Protein 5BUM (pdb70)

Secondary structure (DSSP, 8-state):
---EEE--TT--HHHHHHHHT--HHHHHHTSTT--GGG--TT-EEE---/---EEE--TT--HHHHHHHTS--HHHHHHHSSS--SSSPPTT-EEE---

Solvent-accessible surface area: 5632 Å² total; per-residue (Å²): 75,88,47,119,41,57,5,107,98,79,39,95,6,133,71,6,1,107,103,90,75,37,86,39,64,43,0,77,81,53,3,79,64,18,57,46,137,55,36,53,135,17,0,54,0,10,10,25,134,85,75,51,130,37,42,6,139,71,70,35,94,5,55,86,6,2,135,103,94,68,51,94,47,71,46,0,77,80,58,21,131,73,30,52,36,138,64,22,4,23,3,30,56,0,6,10,28,135

Structure (mmCIF, N/CA/C/O backbone):
data_5BUM
#
_entry.id   5BUM
#
_cell.length_a   83.219
_cell.length_b   83.219
_cell.length_c   43.689
_cell.angle_alpha   90.00
_cell.angle_beta   90.00
_cell.angle_gamma   120.00
#
_symmetry.space_group_name_H-M   'P 31 2 1'
#
loop_
_entity.id
_entity.type
_entity.pdbx_description
1 polymer 'Chitinase A'
2 non-polymer 'SULFATE ION'
3 water water
#
loop_
_atom_site.group_PDB
_atom_site.id
_atom_site.type_symbol
_atom_site.label_atom_id
_atom_site.label_alt_id
_atom_site.label_comp_id
_atom_site.label_asym_id
_atom_site.label_entity_id
_atom_site.label_seq_id
_atom_site.pdbx_PDB_ins_code
_atom_site.Cartn_x
_atom_site.Cartn_y
_atom_site.Cartn_z
_atom_site.occupancy
_atom_site.B_iso_or_equiv
_atom_site.auth_seq_id
_atom_site.auth_comp_id
_atom_site.auth_asym_id
_atom_site.auth_atom_id
_atom_site.pdbx_PDB_model_num
ATOM 1 N N . CYS A 1 2 ? -50.173 8.756 -7.024 1.00 52.02 2 CYS A N 1
ATOM 2 C CA . CYS A 1 2 ? -49.048 9.641 -7.454 1.00 54.39 2 CYS A CA 1
ATOM 3 C C . CYS A 1 2 ? -48.783 9.672 -8.961 1.00 51.44 2 CYS A C 1
ATOM 4 O O . CYS A 1 2 ? -48.429 8.662 -9.556 1.00 48.20 2 CYS A O 1
ATOM 7 N N . THR A 1 3 ? -48.924 10.861 -9.546 1.00 56.01 3 THR A N 1
ATOM 8 C CA . THR A 1 3 ? -48.682 11.104 -10.975 1.00 52.58 3 THR A CA 1
ATOM 9 C C . THR A 1 3 ? -47.169 11.223 -11.241 1.00 49.20 3 THR A C 1
ATOM 10 O O . THR A 1 3 ? -46.649 10.714 -12.245 1.00 54.49 3 THR A O 1
ATOM 12 N N . SER A 1 4 ? -46.457 11.867 -10.311 1.00 44.34 4 SER A N 1
ATOM 13 C CA . SER A 1 4 ? -45.109 12.390 -10.583 1.00 40.14 4 SER A CA 1
ATOM 14 C C . SER A 1 4 ? -44.184 12.334 -9.388 1.00 33.15 4 SER A C 1
ATOM 15 O O . SER A 1 4 ? -44.600 12.673 -8.313 1.00 38.39 4 SER A O 1
ATOM 18 N N . TYR A 1 5 ? -42.915 11.989 -9.596 1.00 29.77 5 TYR A N 1
ATOM 19 C CA . TYR A 1 5 ? -41.949 11.833 -8.506 1.00 31.18 5 TYR A CA 1
ATOM 20 C C . TYR A 1 5 ? -40.712 12.663 -8.686 1.00 29.06 5 TYR A C 1
ATOM 21 O O . TYR A 1 5 ? -40.252 12.787 -9.791 1.00 28.69 5 TYR A O 1
ATOM 30 N N . TYR A 1 6 ? -40.166 13.145 -7.564 1.00 28.16 6 TYR A N 1
ATOM 31 C CA . TYR A 1 6 ? -38.858 13.750 -7.481 1.00 27.65 6 TYR A CA 1
ATOM 32 C C . TYR A 1 6 ? -37.903 12.885 -6.656 1.00 30.53 6 TYR A C 1
ATOM 33 O O . TYR A 1 6 ? -38.239 12.439 -5.562 1.00 36.71 6 TYR A O 1
ATOM 42 N N . THR A 1 7 ? -36.689 12.711 -7.152 1.00 29.57 7 THR A N 1
ATOM 43 C CA . THR A 1 7 ? -35.699 11.875 -6.517 1.00 28.74 7 THR A CA 1
ATOM 44 C C . THR A 1 7 ? -34.706 12.659 -5.700 1.00 28.42 7 THR A C 1
ATOM 45 O O . THR A 1 7 ? -33.922 13.438 -6.237 1.00 30.16 7 THR A O 1
ATOM 49 N N . VAL A 1 8 ? -34.658 12.413 -4.403 1.00 30.24 8 VAL A N 1
ATOM 50 C CA . VAL A 1 8 ? -33.741 13.176 -3.559 1.00 31.88 8 VAL A CA 1
ATOM 51 C C . VAL A 1 8 ? -32.290 12.986 -4.036 1.00 35.50 8 VAL A C 1
ATOM 52 O O . VAL A 1 8 ? -31.870 11.882 -4.417 1.00 39.27 8 VAL A O 1
ATOM 56 N N . LYS A 1 9 ? -31.578 14.101 -4.094 1.00 38.65 9 LYS A N 1
ATOM 57 C CA . LYS A 1 9 ? -30.182 14.134 -4.410 1.00 40.55 9 LYS A CA 1
ATOM 58 C C . LYS A 1 9 ? -29.492 14.765 -3.239 1.00 42.14 9 LYS A C 1
ATOM 59 O O . LYS A 1 9 ? -30.116 15.325 -2.324 1.00 42.01 9 LYS A O 1
ATOM 65 N N . SER A 1 10 ? -28.188 14.609 -3.258 1.00 44.38 10 SER A N 1
ATOM 66 C CA . SER A 1 10 ? -27.296 15.084 -2.214 1.00 49.77 10 SER A CA 1
ATOM 67 C C . SER A 1 10 ? -27.553 16.557 -1.862 1.00 45.13 10 SER A C 1
ATOM 68 O O . SER A 1 10 ? -27.471 17.410 -2.736 1.00 42.07 10 SER A O 1
ATOM 71 N N . GLY A 1 11 ? -27.875 16.852 -0.604 1.00 44.36 11 GLY A N 1
ATOM 72 C CA . GLY A 1 11 ? -28.050 18.248 -0.168 1.00 44.43 11 GLY A CA 1
ATOM 73 C C . GLY A 1 11 ? -29.429 18.869 -0.408 1.00 44.00 11 GLY A C 1
ATOM 74 O O . GLY A 1 11 ? -29.694 19.983 0.027 1.00 42.96 11 GLY A O 1
ATOM 75 N N . ASP A 1 12 ? -30.314 18.161 -1.096 1.00 37.91 12 ASP A N 1
ATOM 76 C CA . ASP A 1 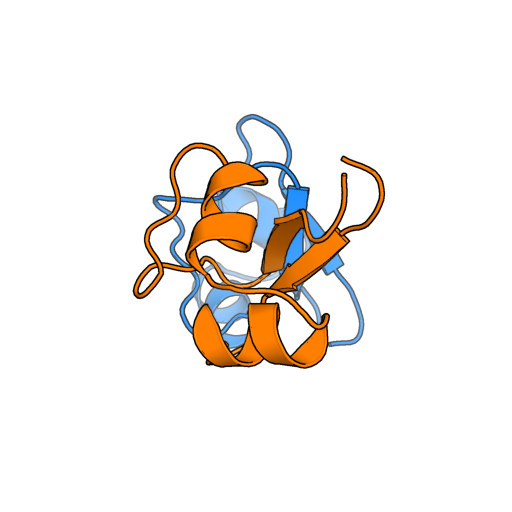12 ? -31.701 18.608 -1.201 1.00 32.41 12 ASP A CA 1
ATOM 77 C C . ASP A 1 12 ? -32.422 18.804 0.118 1.00 30.44 12 ASP A C 1
ATOM 78 O O . ASP A 1 12 ? -32.304 17.987 1.030 1.00 29.95 12 ASP A O 1
ATOM 83 N N . ILE A 1 13 ? -33.245 19.846 0.208 1.00 30.20 13 ILE A N 1
ATOM 84 C CA . ILE A 1 13 ? -34.115 20.016 1.398 1.00 29.94 13 ILE A CA 1
ATOM 85 C C . ILE A 1 13 ? -35.555 20.144 0.968 1.00 29.78 13 ILE A C 1
ATOM 86 O O . ILE A 1 13 ? -35.859 20.411 -0.212 1.00 35.12 13 ILE A O 1
ATOM 91 N N . CYS A 1 14 ? -36.467 19.908 1.893 1.00 28.85 14 CYS A N 1
ATOM 92 C CA . CYS A 1 14 ? -37.867 19.818 1.488 1.00 29.14 14 CYS A CA 1
ATOM 93 C C . CYS A 1 14 ? -38.353 21.163 0.939 1.00 30.81 14 CYS A C 1
ATOM 94 O O . CYS A 1 14 ? -39.105 21.195 -0.031 1.00 31.35 14 CYS A O 1
ATOM 97 N N . TYR A 1 15 ? -37.946 22.265 1.587 1.00 29.12 15 TYR A N 1
ATOM 98 C CA . TYR A 1 15 ? -38.385 23.573 1.166 1.00 26.24 15 TYR A CA 1
ATOM 99 C C . TYR A 1 15 ? -38.075 23.782 -0.285 1.00 24.46 15 TYR A C 1
ATOM 100 O O . TYR A 1 15 ? -38.937 24.250 -1.013 1.00 25.34 15 TYR A O 1
ATOM 109 N N . ASN A 1 16 ? -36.891 23.413 -0.748 1.00 24.08 16 ASN A N 1
ATOM 110 C CA . ASN A 1 16 ? -36.543 23.751 -2.129 1.00 24.47 16 ASN A CA 1
ATOM 111 C C . ASN A 1 16 ? -37.191 22.831 -3.128 1.00 25.19 16 ASN A C 1
ATOM 112 O O . ASN A 1 16 ? -37.464 23.236 -4.271 1.00 26.07 16 ASN A O 1
ATOM 117 N N . ILE A 1 17 ? -37.357 21.573 -2.732 1.00 24.77 17 ILE A N 1
ATOM 118 C CA . ILE A 1 17 ? -38.003 20.577 -3.581 1.00 24.29 17 ILE A CA 1
ATOM 119 C C . ILE A 1 17 ? -39.411 21.049 -3.846 1.00 24.88 17 ILE A C 1
ATOM 120 O O . ILE A 1 17 ? -39.858 21.085 -4.977 1.00 26.36 17 ILE A O 1
ATOM 125 N N . ALA A 1 18 ? -40.082 21.453 -2.790 1.00 25.03 18 ALA A N 1
ATOM 126 C CA . ALA A 1 18 ? -41.427 21.974 -2.875 1.00 27.76 18 ALA A CA 1
ATOM 127 C C . ALA A 1 18 ? -41.523 23.227 -3.769 1.00 28.59 18 ALA A C 1
ATOM 128 O O . ALA A 1 18 ? -42.359 23.315 -4.649 1.00 26.72 18 ALA A O 1
ATOM 130 N N . GLN A 1 19 ? -40.675 24.210 -3.523 1.00 30.00 19 GLN A N 1
ATOM 131 C CA . GLN A 1 19 ? -40.635 25.392 -4.393 1.00 35.02 19 GLN A CA 1
ATOM 132 C C . GLN A 1 19 ? -40.458 24.997 -5.846 1.00 31.44 19 GLN A C 1
ATOM 133 O O . GLN A 1 19 ? -41.198 25.464 -6.675 1.00 29.92 19 GLN A O 1
ATOM 139 N N . THR A 1 20 ? -39.487 24.133 -6.141 1.00 26.62 20 THR A 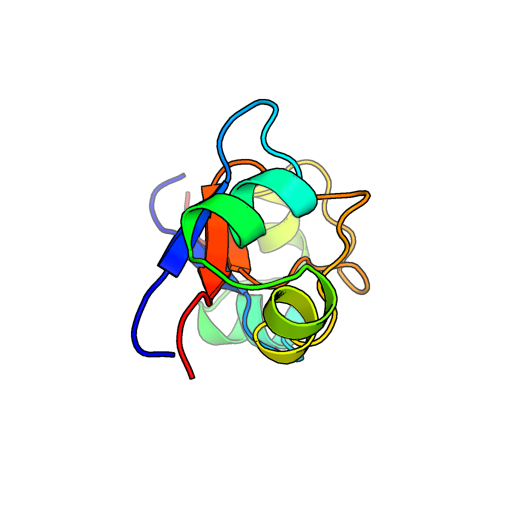N 1
ATOM 140 C CA . THR A 1 20 ? -39.351 23.625 -7.490 1.00 27.87 20 THR A CA 1
ATOM 141 C C . THR A 1 20 ? -40.672 23.149 -8.155 1.00 28.22 20 THR A C 1
ATOM 142 O O . THR A 1 20 ? -40.860 23.346 -9.373 1.00 29.43 20 THR A O 1
ATOM 146 N N . TYR A 1 21 ? -41.585 22.558 -7.380 1.00 26.08 21 TYR A N 1
ATOM 147 C CA . TYR A 1 21 ? -42.849 22.098 -7.951 1.00 27.32 21 TYR A CA 1
ATOM 148 C C . TYR A 1 21 ? -44.039 23.079 -7.761 1.00 29.29 21 TYR A C 1
ATOM 149 O O . TYR A 1 21 ? -45.161 22.776 -8.174 1.00 27.63 21 TYR A O 1
ATOM 158 N N . GLY A 1 22 ? -43.768 24.270 -7.226 1.00 30.62 22 GLY A N 1
ATOM 159 C CA . GLY A 1 22 ? -44.797 25.293 -7.015 1.00 33.63 22 GLY A CA 1
ATOM 160 C C . GLY A 1 22 ? -45.710 25.068 -5.804 1.00 35.37 22 GLY A C 1
ATOM 161 O O . GLY A 1 22 ? -46.784 25.706 -5.679 1.00 41.45 22 GLY A O 1
ATOM 162 N N . ILE A 1 23 ? -45.296 24.157 -4.926 1.00 32.26 23 ILE A N 1
ATOM 163 C CA . ILE A 1 23 ? -46.032 23.803 -3.698 1.00 28.55 23 ILE A CA 1
ATOM 164 C C . ILE A 1 23 ? -45.248 24.203 -2.450 1.00 29.05 23 ILE A C 1
ATOM 165 O O . ILE A 1 23 ? -44.085 24.609 -2.523 1.00 27.87 23 ILE A O 1
ATOM 170 N N . ASP A 1 24 ? -45.897 24.081 -1.300 1.00 27.49 24 ASP A N 1
ATOM 171 C CA . ASP A 1 24 ? -45.229 24.326 -0.049 1.00 28.82 24 ASP A CA 1
ATOM 172 C C . AS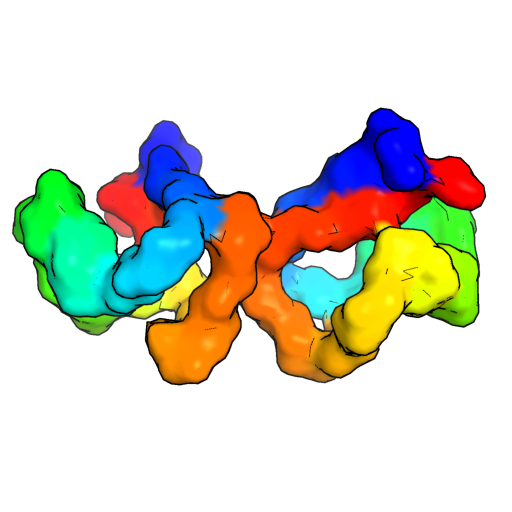P A 1 24 ? -44.940 22.986 0.638 1.00 29.43 24 ASP A C 1
ATOM 173 O O . ASP A 1 24 ? -45.410 21.910 0.216 1.00 28.18 24 ASP A O 1
ATOM 178 N N . VAL A 1 25 ? -44.170 23.065 1.714 1.00 28.30 25 VAL A N 1
ATOM 179 C CA . VAL A 1 25 ? -43.733 21.858 2.376 1.00 27.25 25 VAL A CA 1
ATOM 180 C C . VAL A 1 25 ? -44.888 21.066 2.908 1.00 27.24 25 VAL A C 1
ATOM 181 O O . VAL A 1 25 ? -44.871 19.847 2.792 1.00 29.51 25 VAL A O 1
ATOM 185 N N . ALA A 1 26 ? -45.896 21.725 3.472 1.00 27.05 26 ALA A N 1
ATOM 186 C CA . ALA A 1 26 ? -47.077 20.956 3.985 1.00 28.11 26 ALA A CA 1
ATOM 187 C C . ALA A 1 26 ? -47.730 20.153 2.901 1.00 26.96 26 ALA A C 1
ATOM 188 O O . ALA A 1 26 ? -48.133 19.037 3.136 1.00 28.75 26 ALA A O 1
ATOM 190 N N . THR A 1 27 ? -47.859 20.730 1.708 1.00 28.85 27 THR A N 1
ATOM 191 C CA . THR A 1 27 ? -48.437 19.988 0.591 1.00 28.38 27 THR A CA 1
ATOM 192 C C . THR A 1 27 ? -47.551 18.813 0.243 1.00 29.16 27 THR A C 1
ATOM 193 O O . THR A 1 27 ? -48.026 17.699 0.123 1.00 30.76 27 THR A O 1
ATOM 197 N N . LEU A 1 28 ? -46.257 19.055 0.092 1.00 29.93 28 LEU A N 1
ATOM 198 C CA . LEU A 1 28 ? -45.324 17.954 -0.118 1.00 28.35 28 LEU A CA 1
ATOM 199 C C . LEU A 1 28 ? -45.569 16.877 0.940 1.00 32.60 28 LEU A C 1
ATOM 200 O O . LEU A 1 28 ? -45.502 15.679 0.619 1.00 36.39 28 LEU A O 1
ATOM 205 N N . GLN A 1 29 ? -45.780 17.288 2.201 1.00 29.90 29 GLN A N 1
ATOM 206 C CA . GLN A 1 29 ? -45.994 16.319 3.285 1.00 32.76 29 GLN A CA 1
ATOM 207 C C . GLN A 1 29 ? -47.290 15.592 3.080 1.00 32.82 29 GLN A C 1
ATOM 208 O O . GLN A 1 29 ? -47.327 14.379 3.176 1.00 33.19 29 GLN A O 1
ATOM 214 N N . SER A 1 30 ? -48.347 16.324 2.756 1.00 34.65 30 SER A N 1
ATOM 215 C CA . SER A 1 30 ? -49.630 15.703 2.501 1.00 35.10 30 SER A CA 1
ATOM 216 C C . SER A 1 30 ? -49.518 14.655 1.359 1.00 37.15 30 SER A C 1
ATOM 217 O O . SER A 1 30 ? -50.240 13.663 1.313 1.00 40.58 30 SER A O 1
ATOM 220 N N . TYR A 1 31 ? -48.619 14.884 0.420 1.00 37.20 31 TYR A N 1
ATOM 221 C CA . TYR A 1 31 ? -48.448 13.956 -0.700 1.00 36.53 31 TYR A CA 1
ATOM 222 C C . TYR A 1 31 ? -47.626 12.759 -0.307 1.00 36.29 31 TYR A C 1
ATOM 223 O O . TYR A 1 31 ? -47.541 11.810 -1.057 1.00 36.10 31 TYR A O 1
ATOM 232 N N . ASN A 1 32 ? -46.953 12.829 0.831 1.00 37.12 32 ASN A N 1
ATOM 233 C CA . ASN A 1 32 ? -46.025 11.779 1.230 1.00 38.82 32 ASN A CA 1
ATOM 234 C C . ASN A 1 32 ? -46.255 11.410 2.713 1.00 41.96 32 ASN A C 1
ATOM 235 O O . ASN A 1 32 ? -45.523 11.891 3.599 1.00 41.20 32 ASN A O 1
ATOM 240 N N . PRO A 1 33 ? -47.266 10.549 2.981 1.00 48.01 33 PRO A N 1
ATOM 241 C CA . PRO A 1 33 ? -47.594 10.158 4.365 1.00 46.14 33 PRO A CA 1
ATOM 242 C C . PRO A 1 33 ? -46.363 9.759 5.211 1.00 41.97 33 PRO A C 1
ATOM 243 O O . PRO A 1 33 ? -45.648 8.804 4.888 1.00 42.89 33 PRO A O 1
ATOM 247 N N . GLY A 1 34 ? -46.098 10.517 6.263 1.00 35.74 34 GLY A N 1
ATOM 248 C CA . GLY A 1 34 ? -44.995 10.218 7.164 1.00 35.82 34 GLY A CA 1
ATOM 249 C C . GLY A 1 34 ? -43.640 10.753 6.738 1.00 35.91 34 GLY A C 1
ATOM 250 O O . GLY A 1 34 ? -42.632 10.412 7.367 1.00 36.17 34 GLY A O 1
ATOM 251 N N . LEU A 1 35 ? -43.587 11.584 5.687 1.00 35.53 35 LEU A N 1
ATOM 252 C CA . LEU A 1 35 ? -42.314 12.253 5.280 1.00 32.89 35 LEU A CA 1
ATOM 253 C C . LEU A 1 35 ? -41.587 12.827 6.475 1.00 31.88 35 LEU A C 1
ATOM 254 O O . LEU A 1 35 ? -42.229 13.330 7.387 1.00 38.54 35 LEU A O 1
ATOM 259 N N . GLN A 1 36 ? -40.261 12.707 6.502 1.00 33.21 36 GLN A N 1
ATOM 260 C CA . GLN A 1 36 ? -39.447 13.310 7.550 1.00 32.58 36 GLN A CA 1
ATOM 261 C C . GLN A 1 36 ? -38.385 14.174 6.921 1.00 32.73 36 GLN A C 1
ATOM 262 O O . GLN A 1 36 ? -37.277 13.681 6.501 1.00 27.28 36 GLN A O 1
ATOM 268 N N . CYS A 1 37 ? -38.703 15.467 6.879 1.00 28.45 37 CYS A N 1
ATOM 269 C CA . CYS A 1 37 ? -37.836 16.412 6.159 1.00 30.00 37 CYS A CA 1
ATOM 270 C C . CYS A 1 37 ? -36.460 16.532 6.808 1.00 30.84 37 CYS A C 1
ATOM 271 O O . CYS A 1 37 ? -35.492 16.873 6.129 1.00 31.54 37 CYS A O 1
ATOM 274 N N . ASP A 1 38 ? -36.349 16.201 8.102 1.00 35.41 38 ASP A N 1
ATOM 275 C CA . ASP A 1 38 ? -35.027 16.234 8.785 1.00 39.34 38 ASP A CA 1
ATOM 276 C C . ASP A 1 38 ? -34.140 15.077 8.437 1.00 40.31 38 ASP A C 1
ATOM 277 O O . ASP A 1 38 ? -33.036 15.017 8.920 1.00 46.75 38 ASP A O 1
ATOM 282 N N . ASN A 1 39 ? -34.599 14.213 7.539 1.00 41.73 39 ASN A N 1
ATOM 283 C CA . ASN A 1 39 ? -34.066 12.875 7.413 1.00 43.32 39 ASN A CA 1
ATOM 284 C C . ASN A 1 39 ? -34.351 12.270 6.044 1.00 41.32 39 ASN A C 1
ATOM 285 O O . ASN A 1 39 ? -34.836 11.138 5.925 1.00 37.58 39 ASN A O 1
ATOM 290 N N . LEU A 1 40 ? -34.076 13.054 5.014 1.00 36.50 40 LEU A N 1
ATOM 291 C CA . LEU A 1 40 ? -34.280 12.601 3.672 1.00 34.42 40 LEU A CA 1
ATOM 292 C C . LEU A 1 40 ? -33.100 11.734 3.301 1.00 36.74 40 LEU A C 1
ATOM 293 O O . LEU A 1 40 ? -31.959 12.022 3.685 1.00 35.45 40 LEU A O 1
ATOM 298 N N . GLN A 1 41 ? -33.380 10.698 2.520 1.00 38.66 41 GLN A N 1
ATOM 299 C CA . GLN A 1 41 ? -32.357 9.748 2.030 1.00 40.31 41 GLN A CA 1
ATOM 300 C C . GLN A 1 41 ? -32.058 9.975 0.537 1.00 38.48 41 GLN A C 1
ATOM 301 O O . GLN A 1 41 ? -32.976 10.242 -0.273 1.00 35.83 41 GLN A O 1
ATOM 307 N N . ILE A 1 42 ? -30.806 9.824 0.151 1.00 36.35 42 ILE A N 1
ATOM 308 C CA . ILE A 1 42 ? -30.455 9.883 -1.259 1.00 39.15 42 ILE A CA 1
ATOM 309 C C . ILE A 1 42 ? -31.270 8.857 -2.062 1.00 40.33 42 ILE A C 1
ATOM 310 O O . ILE A 1 42 ? -31.439 7.721 -1.632 1.00 45.75 42 ILE A O 1
ATOM 315 N N . GLY A 1 43 ? -31.818 9.266 -3.209 1.00 34.88 43 GLY A N 1
ATOM 316 C CA . GLY A 1 43 ? -32.621 8.371 -4.035 1.00 30.10 43 GLY A CA 1
ATOM 317 C C . GLY A 1 43 ? -34.047 8.201 -3.551 1.00 27.72 43 GLY A C 1
ATOM 318 O O . GLY A 1 43 ? -34.896 7.567 -4.215 1.00 28.38 43 GLY A O 1
ATOM 319 N N . GLN A 1 44 ? -34.353 8.746 -2.390 1.00 27.88 44 GLN A N 1
ATOM 320 C CA . GLN A 1 44 ? -35.735 8.646 -1.866 1.00 27.26 44 GLN A CA 1
ATOM 321 C C . GLN A 1 44 ? -36.658 9.296 -2.889 1.00 27.60 44 GLN A C 1
ATOM 322 O O . GLN A 1 44 ? -36.350 10.341 -3.409 1.00 30.02 44 GLN A O 1
ATOM 328 N N . GLN A 1 45 ? -37.775 8.688 -3.203 1.00 29.42 45 GLN A N 1
ATOM 329 C CA . GLN A 1 45 ? -38.661 9.205 -4.240 1.00 28.38 45 GLN A CA 1
ATOM 330 C C . GLN A 1 45 ? -39.805 9.829 -3.576 1.00 31.88 45 GLN A C 1
ATOM 331 O O . GLN A 1 45 ? -40.409 9.224 -2.706 1.00 33.08 45 GLN A O 1
ATOM 337 N N . LEU A 1 46 ? -40.113 11.053 -3.980 1.00 31.85 46 LEU A N 1
ATOM 338 C CA . LEU A 1 46 ? -41.088 11.831 -3.285 1.00 29.72 46 LEU A CA 1
ATOM 339 C C . LEU A 1 46 ? -42.160 12.169 -4.287 1.00 29.62 46 LEU A C 1
ATOM 340 O O . LEU A 1 46 ? -41.866 12.658 -5.370 1.00 29.29 46 LEU A O 1
ATOM 345 N N . CYS A 1 47 ? -43.394 11.890 -3.919 1.00 26.53 47 CYS A N 1
ATOM 346 C CA . CYS A 1 47 ? -44.487 12.292 -4.704 1.00 32.58 47 CYS A CA 1
ATOM 347 C C . CYS A 1 47 ? -44.574 13.809 -4.719 1.00 32.31 47 CYS A C 1
ATOM 348 O O . CYS A 1 47 ? -44.496 14.464 -3.687 1.00 30.78 47 CYS A O 1
ATOM 351 N N . VAL A 1 48 ? -44.795 14.340 -5.906 1.00 31.58 48 VAL A N 1
ATOM 352 C CA . VAL A 1 48 ? -44.960 15.751 -6.087 1.00 31.98 48 VAL A CA 1
ATOM 353 C C . VAL A 1 48 ? -46.235 16.056 -6.848 1.00 32.93 48 VAL A C 1
ATOM 354 O O . VAL A 1 48 ? -46.424 17.200 -7.212 1.00 33.15 48 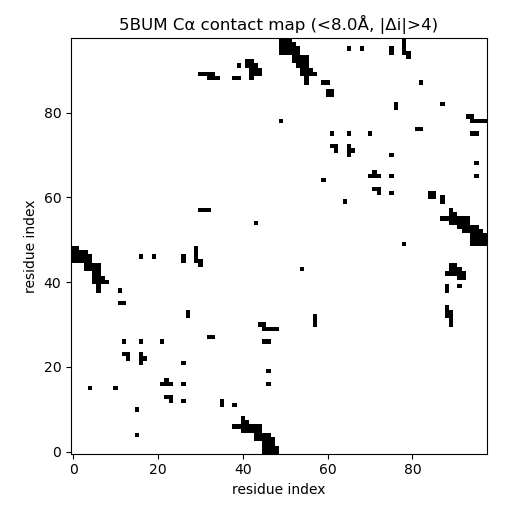VAL A O 1
ATOM 358 N N . ALA A 1 49 ? -47.130 15.075 -7.017 1.00 34.60 49 ALA A N 1
ATOM 359 C CA . ALA A 1 49 ? -48.386 15.267 -7.735 1.00 38.89 49 ALA A CA 1
ATOM 360 C C . ALA A 1 49 ? -49.574 14.466 -7.150 1.00 46.38 49 ALA A C 1
ATOM 361 O O . ALA A 1 49 ? -49.486 13.242 -7.094 1.00 52.23 49 ALA A O 1
ATOM 363 N N . ASP A 1 50 ? -50.633 15.184 -6.694 1.00 58.40 50 ASP A N 1
ATOM 364 C CA . ASP A 1 50 ? -52.036 14.701 -6.451 1.00 61.28 50 ASP A CA 1
ATOM 365 C C . ASP A 1 50 ? -52.811 15.520 -5.438 1.00 61.16 50 ASP A C 1
ATOM 366 O O . ASP A 1 50 ? -53.241 14.980 -4.413 1.00 61.99 50 ASP A O 1
ATOM 371 N N . CYS B 1 2 ? -25.566 -5.246 -4.707 1.00 53.69 2 CYS B N 1
ATOM 372 C CA . CYS B 1 2 ? -27.065 -5.219 -4.861 1.00 57.24 2 CYS B CA 1
ATOM 373 C C . CYS B 1 2 ? -27.556 -5.413 -6.306 1.00 54.26 2 CYS B C 1
ATOM 374 O O . CYS B 1 2 ? -27.040 -4.766 -7.228 1.00 52.63 2 CYS B O 1
ATOM 377 N N . THR B 1 3 ? -28.566 -6.279 -6.482 1.00 50.56 3 THR B N 1
ATOM 378 C CA . THR B 1 3 ? -29.041 -6.711 -7.836 1.00 47.34 3 THR B CA 1
ATOM 379 C C . THR B 1 3 ? -30.422 -6.137 -8.168 1.00 42.76 3 THR B C 1
ATOM 380 O O . THR B 1 3 ? -30.700 -5.823 -9.331 1.00 40.56 3 THR B O 1
ATOM 382 N N . SER B 1 4 ? -31.256 -5.971 -7.133 1.00 39.81 4 SER B N 1
ATOM 383 C CA . SER B 1 4 ? -32.644 -5.525 -7.268 1.00 39.14 4 SER B CA 1
ATOM 384 C C . SER B 1 4 ? -33.094 -4.624 -6.110 1.00 39.00 4 SER B C 1
ATOM 385 O O . SER B 1 4 ? -32.652 -4.811 -4.974 1.00 41.58 4 SER B O 1
ATOM 388 N N . TYR B 1 5 ? -34.021 -3.698 -6.396 1.00 38.49 5 TYR B N 1
ATOM 389 C CA . TYR B 1 5 ? -34.458 -2.664 -5.431 1.00 38.35 5 TYR B CA 1
ATOM 390 C C . TYR B 1 5 ? -35.953 -2.559 -5.217 1.00 33.83 5 TYR B C 1
ATOM 391 O O . TYR B 1 5 ? -36.745 -3.027 -6.006 1.00 32.53 5 TYR B O 1
ATOM 400 N N . TYR B 1 6 ? -36.329 -1.934 -4.111 1.00 33.33 6 TYR B N 1
ATOM 401 C CA . TYR B 1 6 ? -37.747 -1.741 -3.768 1.00 33.46 6 TYR B CA 1
ATOM 402 C C . TYR B 1 6 ? -37.956 -0.363 -3.104 1.00 33.11 6 TYR B C 1
ATOM 403 O O . TYR B 1 6 ? -37.110 0.112 -2.316 1.00 34.02 6 TYR B O 1
ATOM 412 N N . THR B 1 7 ? -39.113 0.217 -3.391 1.00 30.49 7 THR B N 1
ATOM 413 C CA . THR B 1 7 ? -39.426 1.557 -3.003 1.00 31.31 7 THR B CA 1
ATOM 414 C C . THR B 1 7 ? -40.520 1.519 -1.943 1.00 29.61 7 THR B C 1
ATOM 415 O O . THR B 1 7 ? -41.643 1.120 -2.225 1.00 29.06 7 THR B O 1
ATOM 419 N N . VAL B 1 8 ? -40.173 1.964 -0.745 1.00 28.93 8 VAL B N 1
ATOM 420 C CA . VAL B 1 8 ? -41.087 1.940 0.398 1.00 32.08 8 VAL B CA 1
ATOM 421 C C . VAL B 1 8 ? -42.309 2.796 0.093 1.00 35.01 8 VAL B C 1
ATOM 422 O O . VAL B 1 8 ? -42.162 3.893 -0.450 1.00 42.61 8 VAL B O 1
ATOM 426 N 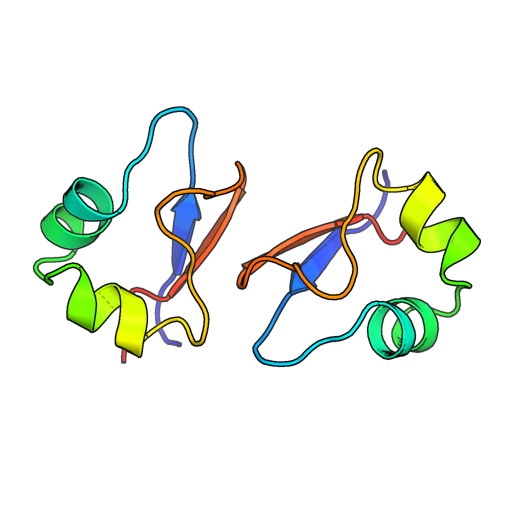N . LYS B 1 9 ? -43.494 2.275 0.409 1.00 39.92 9 LYS B N 1
ATOM 427 C CA . LYS B 1 9 ? -44.779 2.951 0.286 1.00 45.14 9 LYS B CA 1
ATOM 428 C C . LYS B 1 9 ? -45.356 3.176 1.707 1.00 50.79 9 LYS B C 1
ATOM 429 O O . LYS B 1 9 ? -44.780 2.680 2.670 1.00 52.35 9 LYS B O 1
ATOM 435 N N . SER B 1 10 ? -46.479 3.901 1.839 1.00 54.43 10 SER B N 1
ATOM 436 C CA . SER B 1 10 ? -47.150 4.128 3.142 1.00 56.63 10 SER B CA 1
ATOM 437 C C . SER B 1 10 ? -47.353 2.823 3.930 1.00 58.62 10 SER B C 1
ATOM 438 O O . SER B 1 10 ? -48.015 1.910 3.434 1.00 58.29 10 SER B O 1
ATOM 441 N N . GLY B 1 11 ? -46.795 2.732 5.140 1.00 57.05 11 GLY B N 1
ATOM 442 C CA . GLY B 1 11 ? -47.101 1.609 6.041 1.00 58.31 11 GLY B CA 1
ATOM 443 C C . GLY B 1 11 ? -46.244 0.345 5.947 1.00 61.04 11 GLY B C 1
ATOM 444 O O . GLY B 1 11 ? -46.294 -0.531 6.815 1.00 58.93 11 GLY B O 1
ATOM 445 N N . ASP B 1 12 ? -45.451 0.217 4.900 1.00 58.15 12 ASP B N 1
ATOM 446 C CA . ASP B 1 12 ? -44.627 -0.969 4.763 1.00 57.44 12 ASP B CA 1
ATOM 447 C C . ASP B 1 12 ? -43.795 -1.207 6.041 1.00 63.00 12 ASP B C 1
ATOM 448 O O . ASP B 1 12 ? -43.112 -0.282 6.541 1.00 57.14 12 ASP B O 1
ATOM 453 N N . ILE B 1 13 ? -43.838 -2.443 6.555 1.00 65.97 13 ILE B N 1
ATOM 454 C CA . ILE B 1 13 ? -42.889 -2.841 7.604 1.00 67.95 13 ILE B CA 1
ATOM 455 C C . ILE B 1 13 ? -41.893 -3.829 7.040 1.00 61.78 13 ILE B C 1
ATOM 456 O O . ILE B 1 13 ? -42.240 -4.640 6.177 1.00 61.22 13 ILE B O 1
ATOM 461 N N . CYS B 1 14 ? -40.656 -3.744 7.516 1.00 54.71 14 CYS B N 1
ATOM 462 C CA . CYS B 1 14 ? -39.614 -4.653 7.086 1.00 60.68 14 CYS B CA 1
ATOM 463 C C . CYS B 1 14 ? -40.004 -6.147 6.898 1.00 65.30 14 CYS B C 1
ATOM 464 O O . CYS B 1 14 ? -39.318 -6.852 6.156 1.00 65.96 14 CYS B O 1
ATOM 467 N N . TYR B 1 15 ? -41.066 -6.628 7.558 1.00 65.21 15 TYR B N 1
ATOM 468 C CA . TYR B 1 15 ? -41.457 -8.060 7.511 1.00 71.39 15 TYR B CA 1
ATOM 469 C C . TYR B 1 15 ? -42.207 -8.418 6.253 1.00 64.37 15 TYR B C 1
ATOM 470 O O . TYR B 1 15 ? -41.823 -9.366 5.553 1.00 63.67 15 TYR B O 1
ATOM 472 N N . ASN B 1 16 ? -43.283 -7.681 5.992 1.00 52.93 16 ASN B N 1
ATOM 473 C CA . ASN B 1 16 ? -43.986 -7.796 4.713 1.00 56.13 16 ASN B CA 1
ATOM 474 C C . ASN B 1 16 ? -43.085 -7.610 3.487 1.00 54.10 16 ASN B C 1
ATOM 475 O O . ASN B 1 16 ? -43.276 -8.263 2.468 1.00 60.20 16 ASN B O 1
ATOM 480 N N . ILE B 1 17 ? -42.112 -6.715 3.593 1.00 51.39 17 ILE B N 1
ATOM 481 C CA . ILE B 1 17 ? -41.231 -6.408 2.474 1.00 54.47 17 ILE B CA 1
ATOM 482 C C . ILE B 1 17 ? -40.378 -7.643 2.167 1.00 55.73 17 ILE B C 1
ATOM 483 O O . ILE B 1 17 ? -40.427 -8.161 1.035 1.00 54.51 17 ILE B O 1
ATOM 488 N N . ALA B 1 18 ? -39.610 -8.108 3.155 1.00 54.48 18 ALA B N 1
ATOM 489 C CA . ALA B 1 18 ? -38.736 -9.302 2.981 1.00 55.35 18 ALA B CA 1
ATOM 490 C C . ALA B 1 18 ? -39.546 -10.552 2.583 1.00 54.43 18 ALA B C 1
ATOM 491 O O . ALA B 1 18 ? -39.083 -11.342 1.750 1.00 54.85 18 ALA B O 1
ATOM 493 N N . GLN B 1 19 ? -40.753 -10.695 3.146 1.00 45.60 19 GLN B N 1
ATOM 494 C CA . GLN B 1 19 ? -41.642 -11.768 2.770 1.00 49.14 19 GLN B CA 1
ATOM 495 C C . GLN B 1 19 ? -41.970 -11.729 1.285 1.00 50.10 19 GLN B C 1
ATOM 496 O O . GLN B 1 19 ? -41.680 -12.691 0.555 1.00 50.26 19 GLN B O 1
ATOM 502 N N . THR B 1 20 ? -42.577 -10.607 0.868 1.00 50.65 20 THR B N 1
ATOM 503 C CA . THR B 1 20 ? -42.967 -10.350 -0.508 1.00 42.31 20 THR B CA 1
ATOM 504 C C . THR B 1 20 ? -41.845 -10.758 -1.479 1.00 37.88 20 THR B C 1
ATOM 505 O O . THR B 1 20 ? -42.127 -11.404 -2.484 1.00 40.96 20 THR B O 1
ATOM 509 N N . TYR B 1 21 ? -40.602 -10.429 -1.144 1.00 32.84 21 TYR B N 1
ATOM 510 C CA . TYR B 1 21 ? -39.421 -10.761 -1.951 1.00 37.52 21 TYR B CA 1
ATOM 511 C C . TYR B 1 21 ? -38.763 -12.115 -1.595 1.00 44.35 21 TYR B C 1
ATOM 512 O O . TYR B 1 21 ? -37.651 -12.392 -2.064 1.00 43.84 21 TYR B O 1
ATOM 521 N N . GLY B 1 22 ? -39.475 -12.962 -0.835 1.00 47.18 22 GLY B N 1
ATOM 522 C CA . GLY B 1 22 ? -39.000 -14.300 -0.451 1.00 58.61 22 GLY B CA 1
ATOM 523 C C . GLY B 1 22 ? -38.383 -14.346 0.946 1.00 67.18 22 GLY B C 1
ATOM 524 O O . GLY B 1 22 ? -38.885 -15.071 1.878 1.00 56.76 22 GLY B O 1
ATOM 525 N N . ILE B 1 23 ? -37.333 -13.516 1.064 1.00 56.85 23 ILE B N 1
ATOM 526 C CA . ILE B 1 23 ? -36.368 -13.474 2.166 1.00 52.72 23 ILE B CA 1
ATOM 527 C C . ILE B 1 23 ? -36.789 -13.191 3.645 1.00 56.06 23 ILE B C 1
ATOM 528 O O . ILE B 1 23 ? -37.972 -13.026 3.993 1.00 55.76 23 ILE B O 1
ATOM 533 N N . ASP B 1 24 ? -35.750 -13.216 4.499 1.00 64.27 24 ASP B N 1
ATOM 534 C CA . ASP B 1 24 ? -35.791 -13.015 5.943 1.00 72.31 24 ASP B CA 1
ATOM 535 C C . ASP B 1 24 ? -35.348 -11.572 6.246 1.00 70.05 24 ASP B C 1
ATOM 536 O O . ASP B 1 24 ? -34.501 -11.012 5.541 1.00 69.33 24 ASP B O 1
ATOM 541 N N . VAL B 1 25 ? -35.885 -10.983 7.311 1.00 67.53 25 VAL B N 1
ATOM 542 C CA . VAL B 1 25 ? -35.446 -9.645 7.730 1.00 64.01 25 VAL B CA 1
ATOM 543 C C . VAL B 1 25 ? -33.913 -9.573 7.937 1.00 67.01 25 VAL B C 1
ATOM 544 O O . VAL B 1 25 ? -33.263 -8.666 7.437 1.00 74.18 25 VAL B O 1
ATOM 548 N N . ALA B 1 26 ? -33.343 -10.532 8.651 1.00 70.17 26 ALA B N 1
ATOM 549 C CA . ALA B 1 26 ? -31.881 -10.619 8.822 1.00 75.82 26 ALA B CA 1
ATOM 550 C C . ALA B 1 26 ? -31.122 -10.447 7.488 1.00 76.23 26 ALA B C 1
ATOM 551 O O . ALA B 1 26 ? -30.056 -9.798 7.404 1.00 66.36 26 ALA B O 1
ATOM 553 N N . THR B 1 27 ? -31.696 -11.065 6.456 1.00 77.81 27 THR B N 1
ATOM 554 C CA . THR B 1 27 ? -31.168 -11.042 5.091 1.00 69.29 27 THR B CA 1
ATOM 555 C C . THR B 1 27 ? -31.389 -9.653 4.469 1.00 70.01 27 THR B C 1
ATOM 556 O O . THR B 1 27 ? -30.498 -9.112 3.798 1.00 62.25 27 THR B O 1
ATOM 560 N N . LEU B 1 28 ? -32.580 -9.082 4.702 1.00 68.44 28 LEU B N 1
ATOM 561 C CA . LEU B 1 28 ? -32.890 -7.714 4.264 1.00 62.83 28 LEU B CA 1
ATOM 562 C C . LEU B 1 28 ? -31.890 -6.732 4.881 1.00 65.12 28 LEU B C 1
ATOM 563 O O . LEU B 1 28 ? -31.226 -5.958 4.163 1.00 61.40 28 LEU B O 1
ATOM 568 N N . GLN B 1 29 ? -31.729 -6.811 6.200 1.00 63.44 29 GLN B N 1
ATOM 569 C CA . GLN B 1 29 ? -30.836 -5.901 6.887 1.00 63.08 29 GLN B CA 1
ATOM 570 C C . GLN B 1 29 ? -29.389 -6.084 6.463 1.00 65.73 29 GLN B C 1
ATOM 571 O O . GLN B 1 29 ? -28.628 -5.122 6.508 1.00 65.29 29 GLN B O 1
ATOM 577 N N . SER B 1 30 ? -29.008 -7.275 5.996 1.00 62.76 30 SER B N 1
ATOM 578 C CA . SER B 1 30 ? -27.647 -7.456 5.472 1.00 65.15 30 SER B CA 1
ATOM 579 C C . SER B 1 30 ? -27.471 -6.852 4.064 1.00 66.45 30 SER B C 1
ATOM 580 O O . SER B 1 30 ? -26.347 -6.642 3.602 1.00 60.11 30 SER B O 1
ATOM 583 N N . TYR B 1 31 ? -28.564 -6.579 3.363 1.00 71.63 31 TYR B N 1
ATOM 584 C CA . TYR B 1 31 ? -28.446 -5.951 2.041 1.00 72.79 31 TYR B CA 1
ATOM 585 C C . TYR B 1 31 ? -28.473 -4.427 2.177 1.00 70.95 31 TYR B C 1
ATOM 586 O O . TYR B 1 31 ? -28.122 -3.715 1.227 1.00 66.64 31 TYR B O 1
ATOM 595 N N . ASN B 1 32 ? -28.877 -3.960 3.370 1.00 69.33 32 ASN B N 1
ATOM 596 C CA . ASN B 1 32 ? -29.043 -2.533 3.722 1.00 66.67 32 ASN B CA 1
ATOM 597 C C . ASN B 1 32 ? -28.350 -2.058 5.023 1.00 64.55 32 ASN B C 1
ATOM 598 O O . ASN B 1 32 ? -29.015 -1.826 6.050 1.00 66.28 32 ASN B O 1
ATOM 603 N N . PRO B 1 33 ? -27.022 -1.887 4.979 1.00 67.71 33 PRO B N 1
ATOM 604 C CA . PRO B 1 33 ? -26.285 -1.405 6.162 1.00 75.56 33 PRO B CA 1
ATOM 605 C C . PRO B 1 33 ? -26.909 -0.178 6.885 1.00 76.48 33 PRO B C 1
ATOM 606 O O . PRO B 1 33 ? -26.801 0.950 6.401 1.00 79.15 33 PRO B O 1
ATOM 610 N N . GLY B 1 34 ? -27.560 -0.430 8.026 1.00 74.02 34 GLY B N 1
ATOM 611 C CA . GLY B 1 34 ? -28.188 0.604 8.863 1.00 72.88 34 GLY B CA 1
ATOM 612 C C . GLY B 1 34 ? -29.620 0.730 8.418 1.00 77.32 34 GLY B C 1
ATOM 613 O O . GLY B 1 34 ? -29.852 1.166 7.298 1.00 93.51 34 GLY B O 1
ATOM 614 N N . LEU B 1 35 ? -30.586 0.350 9.258 1.00 68.27 35 LEU B N 1
ATOM 615 C CA . LEU B 1 35 ? -31.962 0.179 8.780 1.00 68.80 35 LEU B CA 1
ATOM 616 C C . LEU B 1 35 ? -33.031 0.090 9.901 1.00 66.26 35 LEU B C 1
ATOM 617 O O . LEU B 1 35 ? -33.254 -0.972 10.479 1.00 67.62 35 LEU B O 1
ATOM 622 N N . GLN B 1 36 ? -33.707 1.198 10.185 1.00 66.26 36 GLN B N 1
ATOM 623 C CA . GLN B 1 36 ? -34.577 1.265 11.365 1.00 74.72 36 GLN B CA 1
ATOM 624 C C . GLN B 1 36 ? -35.969 0.917 10.883 1.00 70.12 36 GLN B C 1
ATOM 625 O O . GLN B 1 36 ? -36.634 1.740 10.272 1.00 66.14 36 GLN B O 1
ATOM 627 N N . CYS B 1 37 ? -36.382 -0.319 11.157 1.00 65.07 37 CYS B N 1
ATOM 628 C CA . CYS B 1 37 ? -37.531 -0.959 10.501 1.00 66.70 37 CYS B CA 1
ATOM 629 C C . CYS B 1 37 ? -38.924 -0.491 10.965 1.00 75.48 37 CYS B C 1
ATOM 630 O O . CYS B 1 37 ? -39.956 -0.895 10.385 1.00 79.85 37 CYS B O 1
ATOM 633 N N . ASP B 1 38 ? -38.946 0.311 12.038 1.00 86.60 38 ASP B N 1
ATOM 634 C CA . ASP B 1 38 ? -40.084 1.208 12.361 1.00 83.94 38 ASP B CA 1
ATOM 635 C C . ASP B 1 38 ? -39.983 2.407 11.424 1.00 85.18 38 ASP B C 1
ATOM 636 O O . ASP B 1 38 ? -40.883 2.624 10.588 1.00 79.25 38 ASP B O 1
ATOM 641 N N . ASN B 1 39 ? -38.803 3.061 11.526 1.00 78.18 39 ASN B N 1
ATOM 642 C CA . ASN B 1 39 ? -38.367 4.307 10.838 1.00 67.47 39 ASN B CA 1
ATOM 643 C C . ASN B 1 39 ? -37.975 4.216 9.342 1.00 59.24 39 ASN B C 1
ATOM 644 O O . ASN B 1 39 ? -36.869 4.609 8.910 1.00 46.27 39 ASN B O 1
ATOM 649 N N . LEU B 1 40 ? -38.894 3.707 8.546 1.00 57.58 40 LEU B N 1
ATOM 650 C CA . LEU B 1 40 ? -38.608 3.520 7.138 1.00 53.31 40 LEU B CA 1
ATOM 651 C C . LEU B 1 40 ? -39.068 4.795 6.475 1.00 52.19 40 LEU B C 1
ATOM 652 O O . LEU B 1 40 ? -40.196 5.249 6.693 1.00 51.52 40 LEU B O 1
ATOM 657 N N . GLN B 1 41 ? -38.198 5.389 5.684 1.00 47.29 41 GLN B N 1
ATOM 658 C CA . GLN B 1 41 ? -38.600 6.598 4.998 1.00 48.39 41 GLN B CA 1
ATOM 659 C C . GLN B 1 41 ? -39.503 6.259 3.813 1.00 43.79 41 GLN B C 1
ATOM 660 O O . GLN B 1 41 ? -39.213 5.361 3.013 1.00 42.35 41 GLN B O 1
ATOM 666 N N . ILE B 1 42 ? -40.619 6.964 3.722 1.00 40.45 42 ILE B N 1
ATOM 667 C CA . ILE B 1 42 ? -41.443 6.879 2.541 1.00 40.58 42 ILE B CA 1
ATOM 668 C C . ILE B 1 42 ? -40.642 7.226 1.266 1.00 40.44 42 ILE B C 1
ATOM 669 O O . ILE B 1 42 ? -39.957 8.271 1.211 1.00 38.13 42 ILE B O 1
ATOM 674 N N . GLY B 1 43 ? -40.718 6.317 0.281 1.00 37.49 43 GLY B N 1
ATOM 675 C CA . GLY B 1 43 ? -39.942 6.379 -0.964 1.00 33.53 43 GLY B CA 1
ATOM 676 C C . GLY B 1 43 ? -38.493 5.933 -0.896 1.00 32.08 43 GLY B C 1
ATOM 677 O O . GLY B 1 43 ? -37.777 6.011 -1.898 1.00 31.00 43 GLY B O 1
ATOM 678 N N . GLN B 1 44 ? -38.040 5.494 0.272 1.00 33.09 44 GLN B N 1
ATOM 679 C CA . GLN B 1 44 ? -36.673 4.967 0.442 1.00 34.39 44 GLN B CA 1
ATOM 680 C C . GLN B 1 44 ? -36.439 3.781 -0.489 1.00 32.65 44 GLN B C 1
ATOM 681 O O . GLN B 1 44 ? -37.334 2.950 -0.746 1.00 31.01 44 GLN B O 1
ATOM 687 N N . GLN B 1 45 ? -35.225 3.716 -0.991 1.00 35.60 45 GLN B N 1
ATOM 688 C CA . GLN B 1 45 ? -34.768 2.615 -1.815 1.00 38.35 45 GLN B CA 1
ATOM 689 C C . GLN B 1 45 ? -34.147 1.510 -0.969 1.00 41.35 45 GLN B C 1
ATOM 690 O O . GLN B 1 45 ? -33.008 1.686 -0.482 1.00 41.44 45 GLN B O 1
ATOM 696 N N . LEU B 1 46 ? -34.870 0.382 -0.834 1.00 39.28 46 LEU B N 1
ATOM 697 C CA . LEU B 1 46 ? -34.336 -0.845 -0.198 1.00 39.81 46 LE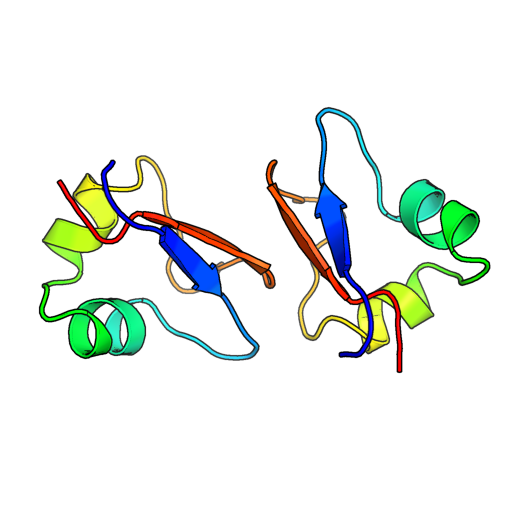U B CA 1
ATOM 698 C C . LEU B 1 46 ? -33.752 -1.783 -1.237 1.00 39.51 46 LEU B C 1
ATOM 699 O O . LEU B 1 46 ? -34.329 -1.968 -2.298 1.00 42.09 46 LEU B O 1
ATOM 704 N N . CYS B 1 47 ? -32.584 -2.330 -0.942 1.00 40.03 47 CYS B N 1
ATOM 705 C CA . CYS B 1 47 ? -32.042 -3.463 -1.670 1.00 43.28 47 CYS B CA 1
ATOM 706 C C . CYS B 1 47 ? -32.763 -4.748 -1.245 1.00 45.00 47 CYS B C 1
ATOM 707 O O . CYS B 1 47 ? -33.082 -4.935 -0.064 1.00 42.97 47 CYS B O 1
ATOM 710 N N . VAL B 1 48 ? -33.078 -5.586 -2.240 1.00 45.20 48 VAL B N 1
ATOM 711 C CA . VAL B 1 48 ? -33.760 -6.866 -2.012 1.00 45.44 48 VAL B CA 1
ATOM 712 C C . VAL B 1 48 ? -33.014 -8.077 -2.694 1.00 44.04 48 VAL B C 1
ATOM 713 O O . VAL B 1 48 ? -33.550 -9.175 -2.751 1.00 40.67 48 VAL B O 1
ATOM 717 N N . ALA B 1 49 ? -31.770 -7.892 -3.152 1.00 47.43 49 ALA B N 1
ATOM 718 C CA . ALA B 1 49 ? -31.033 -8.991 -3.797 1.00 60.00 49 ALA B CA 1
ATOM 719 C C . ALA B 1 49 ? -29.506 -8.823 -3.844 1.00 68.51 49 ALA B C 1
ATOM 720 O O . ALA B 1 49 ? -28.996 -7.750 -4.213 1.00 65.77 49 ALA B O 1
ATOM 722 N N . ASP B 1 50 ? -28.821 -9.922 -3.488 1.00 78.17 50 ASP B N 1
ATOM 723 C CA . ASP B 1 50 ? -27.402 -10.194 -3.768 1.00 78.33 50 ASP B CA 1
ATOM 724 C C . ASP B 1 50 ? -26.486 -9.932 -2.589 1.00 79.01 50 ASP B C 1
ATOM 725 O O . ASP B 1 50 ? -26.097 -10.871 -1.897 1.00 78.35 50 ASP B O 1
#

B-factor: mean 45.77, std 17.18, range [21.39, 115.98]

CATH classification: 3.10.350.10

Nearest PDB structures (foldseek):
  5bum-assembly1_B  TM=9.931E-01  e=2.328E-08  Equisetum arvense
  4pxv-assembly2_B  TM=9.499E-01  e=1.102E-05  Pteris ryukyuensis
  4pxv-assembly3_C  TM=9.621E-01  e=2.401E-05  Pteris ryukyuensis
  5k2l-assembly1_A  TM=9.541E-01  e=2.156E-04  Volvox carteri f. nagariensis
  5yzk-assembly1_A  TM=8.829E-01  e=5.413E-04  Volvox carteri f. nagariensis

InterPro domains:
  IPR000677 Chitinase-like [PR00551] (92-105)
  IPR000677 Chitinase-like [PR00551] (155-173)
  IPR000677 Chitina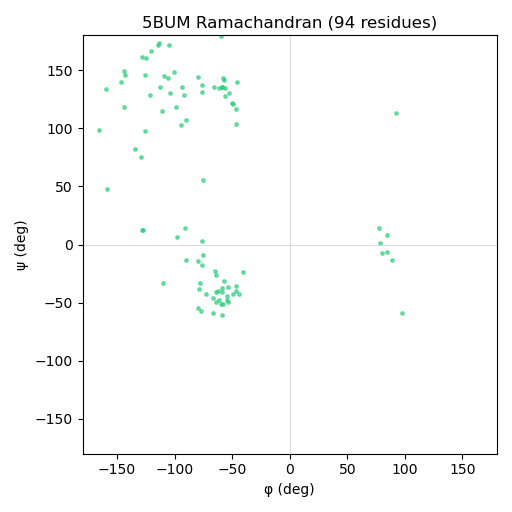se-like [PR00551] (322-341)
  IPR001223 Glycoside hydrolase family 18, catalytic domain [PF00704] (146-280)
  IPR001223 Glycoside hydrolase family 18, catalytic domain [PS51910] (97-361)
  IPR001579 Glycosyl hydrolase family 18, active site [PS01095] (208-216)
  IPR017853 Glycoside hydrolase superfamily [S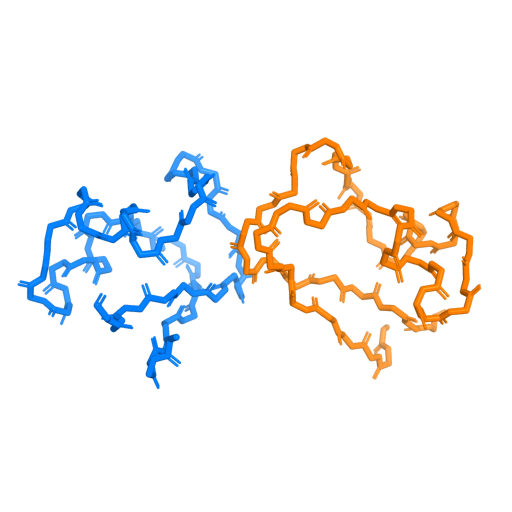SF51445] (91-347)
  IPR018392 LysM domain [PF01476] (34-76)
  IPR018392 LysM domain [PS51782] (32-76)
  IPR018392 LysM domain [SM00257] (33-77)
  IPR018392 LysM domain [cd00118] (33-76)
  IPR036779 LysM domain superfamily [G3DSA:3.10.350.10] (29-78)
  IPR036779 LysM domain superfamily [SSF54106] (30-76)

Organism: Equisetum arvense (NCBI:txid3258)

Foldseek 3Di:
DPDKDFDAPPDAQQVVQVVLVHGSVVQCVQPPPDDRVDDDGRDIGDDDD/DPDKDFDAPPDFLQVVQVVLPHDSVVQCVQPPPDDRVPDDHRDIGDRDD

Radius of gyration: 13.95 Å; Cα contacts (8 Å, |Δi|>4): 156; chains: 2; bounding box: 26×40×23 Å

Sequence (98 aa):
CTSYYTVKSGDICYNIAQTYGIDVATLQSYNPGLQCDNLQIGQQLCVADCTSYYTVKSGDICYNIAQTYGIDVATLQSYNPGLQCDNLQIGQQLCVAD